Protein AF-A0A508X1E8-F1 (afdb_monomer)

Organism: NCBI:txid110321

Foldseek 3Di:
DQVVVLVVCVVVVHDQVVDATEEEQLAPVQLVCLVVSSHFKYKHDQVVVVVVLVVVCVVCVVVVHDDDPDDDDDIHIDGPVCSVVCNVRRD

Nearest PDB structures (foldseek):
  5dte-assembly3_C  TM=8.501E-01  e=1.361E-04  Actinobacillus succinogenes 130Z
  5dte-assembly4_D  TM=8.455E-01  e=1.458E-04  Actinobacillus succinogenes 130Z
  4irx-assembly2_B  TM=8.359E-01  e=1.562E-04  Caulobacter vibrioides CB15
  2vk2-assembly1_A  TM=8.322E-01  e=1.361E-04  Escherichia coli K-12
  4rxm-assembly2_B  TM=8.051E-01  e=4.372E-04  Mannheimia haemolytica PHL213

Radius of gyration: 17.27 Å; Cα contacts (8 Å, |Δi|>4): 105; chains: 1; bounding box: 39×20×46 Å

Mean predicted aligned error: 3.68 Å

Secondary structure (DSSP, 8-state):
-HHHHHHHHHHTT--GGGS--EEES--HHHHHHHHTTS--EEEEE-HHHHHHHHHHHHHHHHTT----SS--PPEEEE-TTTGGGGTTTT-

Structure (mmCIF, N/CA/C/O backbone):
data_AF-A0A508X1E8-F1
#
_entry.id   AF-A0A508X1E8-F1
#
loop_
_atom_site.group_PDB
_atom_site.id
_atom_site.type_symbol
_atom_site.label_atom_id
_atom_site.label_alt_id
_atom_site.label_comp_id
_atom_site.label_asym_id
_atom_site.label_entity_id
_atom_site.label_seq_id
_atom_site.pdbx_PDB_ins_code
_atom_site.Cartn_x
_atom_site.Cartn_y
_atom_site.Cartn_z
_atom_site.occupancy
_atom_site.B_iso_or_equiv
_atom_site.auth_seq_id
_atom_site.auth_comp_id
_atom_site.auth_asym_id
_atom_site.auth_atom_id
_atom_site.pdbx_PDB_model_num
ATOM 1 N N . ME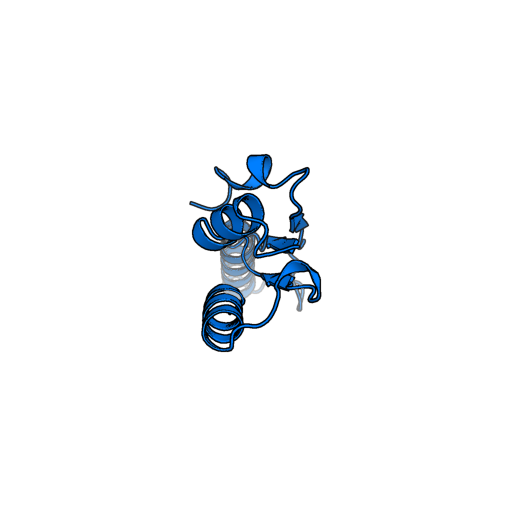T A 1 1 ? -8.472 4.644 -1.864 1.00 76.62 1 MET A N 1
ATOM 2 C CA . MET A 1 1 ? -9.944 4.691 -1.624 1.00 76.62 1 MET A CA 1
ATOM 3 C C . MET A 1 1 ? -10.380 4.385 -0.178 1.00 76.62 1 MET A C 1
ATOM 5 O O . MET A 1 1 ? -11.513 4.711 0.168 1.00 76.62 1 MET A O 1
ATOM 9 N N . ALA A 1 2 ? -9.533 3.808 0.688 1.00 93.06 2 ALA A N 1
ATOM 10 C CA . ALA A 1 2 ? -9.941 3.438 2.053 1.00 93.06 2 ALA A CA 1
ATOM 11 C C . ALA A 1 2 ? -10.344 4.633 2.938 1.00 93.06 2 ALA A C 1
ATOM 13 O O . ALA A 1 2 ? -11.376 4.583 3.596 1.00 93.06 2 ALA A O 1
ATOM 14 N N . ILE A 1 3 ? -9.600 5.741 2.880 1.00 94.81 3 ILE A N 1
ATOM 15 C CA . ILE A 1 3 ? -9.849 6.927 3.716 1.00 94.81 3 ILE A CA 1
ATOM 16 C C . ILE A 1 3 ? -11.259 7.504 3.529 1.00 94.81 3 ILE A C 1
ATOM 18 O O . ILE A 1 3 ? -11.959 7.746 4.507 1.00 94.81 3 ILE A O 1
ATOM 22 N N . GLY A 1 4 ? -11.722 7.662 2.285 1.00 95.00 4 GLY A N 1
ATOM 23 C CA . GLY A 1 4 ? -13.086 8.139 2.021 1.00 95.00 4 GLY A CA 1
ATOM 24 C C . GLY A 1 4 ? -14.162 7.179 2.543 1.00 95.00 4 GLY A C 1
ATOM 25 O O . GLY A 1 4 ? -15.194 7.616 3.046 1.00 95.00 4 GLY A O 1
ATOM 26 N N . SER A 1 5 ? -13.894 5.871 2.496 1.00 96.00 5 SER A N 1
ATOM 27 C CA . SER A 1 5 ? -14.804 4.855 3.036 1.00 96.00 5 SER A CA 1
ATOM 28 C C . SER A 1 5 ? -14.882 4.935 4.562 1.00 96.00 5 SER A C 1
ATOM 30 O O . SER A 1 5 ? -15.977 4.935 5.115 1.00 96.00 5 SER A O 1
ATOM 32 N N . ILE A 1 6 ? -13.739 5.082 5.242 1.00 96.44 6 ILE A N 1
ATOM 33 C CA . ILE A 1 6 ? -13.662 5.298 6.697 1.00 96.44 6 ILE A CA 1
ATOM 34 C C . ILE A 1 6 ? -14.461 6.538 7.099 1.00 96.44 6 ILE A C 1
ATOM 36 O O . ILE A 1 6 ? -15.275 6.480 8.019 1.00 96.44 6 ILE A O 1
ATOM 40 N N . GLN A 1 7 ? -14.279 7.652 6.385 1.00 95.56 7 GLN A N 1
ATOM 41 C CA . GLN A 1 7 ? -15.018 8.889 6.646 1.00 95.56 7 GLN A CA 1
ATOM 42 C C . GLN A 1 7 ? -16.533 8.686 6.504 1.00 95.56 7 GLN A C 1
ATOM 44 O O . GLN A 1 7 ? -17.290 9.114 7.375 1.00 95.56 7 GLN A O 1
ATOM 49 N N . ALA A 1 8 ? -16.976 7.990 5.454 1.00 97.50 8 ALA A N 1
ATOM 50 C CA . ALA A 1 8 ? -18.389 7.687 5.242 1.00 97.50 8 ALA A CA 1
ATOM 51 C C . ALA A 1 8 ? -18.963 6.764 6.332 1.00 97.50 8 ALA A C 1
ATOM 53 O O . ALA A 1 8 ? -20.057 7.020 6.834 1.00 97.50 8 ALA A O 1
ATOM 54 N N . MET A 1 9 ? -18.223 5.727 6.742 1.00 96.62 9 MET A N 1
ATOM 55 C CA . MET A 1 9 ? -18.645 4.807 7.806 1.00 96.62 9 MET A CA 1
ATOM 56 C C . MET A 1 9 ? -18.789 5.525 9.150 1.00 96.62 9 MET A C 1
ATOM 58 O O . MET A 1 9 ? -19.817 5.385 9.815 1.00 96.62 9 MET A O 1
ATOM 62 N N . LYS A 1 10 ? -17.819 6.373 9.508 1.00 95.62 10 LYS A N 1
ATOM 63 C CA . LYS A 1 10 ? -17.897 7.210 10.711 1.00 95.62 10 LYS A CA 1
ATOM 64 C C . LYS A 1 10 ? -19.074 8.178 10.670 1.00 95.62 10 LYS A C 1
ATOM 66 O O . LYS A 1 10 ? -19.796 8.296 11.655 1.00 95.62 10 LYS A O 1
ATOM 71 N N . ALA A 1 11 ? -19.303 8.836 9.533 1.00 97.75 11 ALA A N 1
ATOM 72 C CA . ALA A 1 11 ? -20.441 9.740 9.354 1.00 97.75 11 ALA A CA 1
ATOM 73 C C . ALA A 1 11 ? -21.794 9.015 9.475 1.00 97.75 11 ALA A C 1
ATOM 75 O O . ALA A 1 11 ? -22.764 9.597 9.956 1.00 97.75 11 ALA A O 1
ATOM 76 N N . ALA A 1 12 ? -21.849 7.738 9.090 1.00 97.75 12 ALA A N 1
ATOM 77 C CA . ALA A 1 12 ? -23.015 6.875 9.259 1.00 97.75 12 ALA A CA 1
ATOM 78 C C . ALA A 1 12 ? -23.161 6.290 10.681 1.00 97.75 12 ALA A C 1
ATOM 80 O O . ALA A 1 12 ? -24.104 5.541 10.931 1.00 97.75 12 ALA A O 1
ATOM 81 N N . GLY A 1 13 ? -22.252 6.606 11.612 1.00 96.88 13 GLY A N 1
ATOM 82 C CA . GLY A 1 13 ? -22.272 6.080 12.980 1.00 96.88 13 GLY A CA 1
ATOM 83 C C . GLY A 1 13 ? -21.908 4.596 13.081 1.00 96.88 13 GLY A C 1
ATOM 84 O O . GLY A 1 13 ? -22.293 3.939 14.048 1.00 96.88 13 GLY A O 1
ATOM 85 N N . ILE A 1 14 ? -21.200 4.052 12.087 1.00 97.06 14 ILE A N 1
ATOM 86 C CA . ILE A 1 14 ? -20.726 2.667 12.116 1.00 97.06 14 ILE A CA 1
ATOM 87 C C . ILE A 1 14 ? -19.591 2.551 13.134 1.00 97.06 14 ILE A C 1
ATOM 89 O O . ILE A 1 14 ? -18.644 3.335 13.143 1.00 97.06 14 ILE A O 1
ATOM 93 N N . ASP A 1 15 ? -19.703 1.542 13.990 1.00 94.75 15 ASP A N 1
ATOM 94 C CA . ASP A 1 15 ? -18.673 1.175 14.951 1.00 94.75 15 ASP A CA 1
ATOM 95 C C . ASP A 1 15 ? -17.495 0.516 14.223 1.00 94.75 15 ASP A C 1
ATOM 97 O O . ASP A 1 15 ? -17.601 -0.618 13.749 1.00 94.75 15 ASP A O 1
ATOM 101 N N . MET A 1 16 ? -16.378 1.242 14.142 1.00 93.75 16 MET A N 1
ATOM 102 C CA . MET A 1 16 ? -15.170 0.796 13.444 1.00 93.75 16 MET A CA 1
ATOM 103 C C . MET A 1 16 ? -14.576 -0.482 14.044 1.00 93.75 16 MET A C 1
ATOM 105 O O . MET A 1 16 ? -13.965 -1.251 13.320 1.00 93.75 16 MET A O 1
ATOM 109 N N . SER A 1 17 ? -14.834 -0.787 15.322 1.00 93.31 17 SER A N 1
ATOM 110 C CA . SER A 1 17 ? -14.365 -2.037 15.943 1.00 93.31 17 SER A CA 1
ATOM 111 C C . SER A 1 17 ? -15.089 -3.294 15.439 1.00 93.31 17 SER A C 1
ATOM 113 O O . SER A 1 17 ? -14.671 -4.414 15.730 1.00 93.31 17 SER A O 1
ATOM 115 N N . LYS A 1 18 ? -16.193 -3.125 14.698 1.00 95.38 18 LYS A N 1
ATOM 116 C CA . LYS A 1 18 ? -17.018 -4.220 14.161 1.00 95.38 18 LYS A CA 1
ATOM 117 C C . LYS A 1 18 ? -16.811 -4.466 12.672 1.00 95.38 18 LYS A C 1
ATOM 119 O O . LYS A 1 18 ? -17.457 -5.355 12.117 1.00 95.38 18 LYS A O 1
ATOM 124 N N . VAL A 1 19 ? -15.963 -3.681 12.016 1.00 95.19 19 VAL A N 1
ATOM 125 C CA . VAL A 1 19 ? -15.701 -3.774 10.580 1.00 95.19 19 VAL A CA 1
ATOM 126 C C . VAL A 1 19 ? -14.204 -3.855 10.344 1.00 95.19 19 VAL A C 1
ATOM 128 O O . VAL A 1 19 ? -13.435 -3.252 11.074 1.00 95.19 19 VAL A O 1
ATOM 131 N N . VAL A 1 20 ? -13.807 -4.602 9.315 1.00 96.19 20 VAL A N 1
ATOM 132 C CA . VAL A 1 20 ? -12.413 -4.651 8.871 1.00 96.19 20 VAL A CA 1
ATOM 133 C C . VAL A 1 20 ? -12.286 -3.810 7.611 1.00 96.19 20 VAL A C 1
ATOM 135 O O . VAL A 1 20 ? -13.017 -4.023 6.638 1.00 96.19 20 VAL A O 1
ATOM 138 N N . VAL A 1 21 ? -11.352 -2.86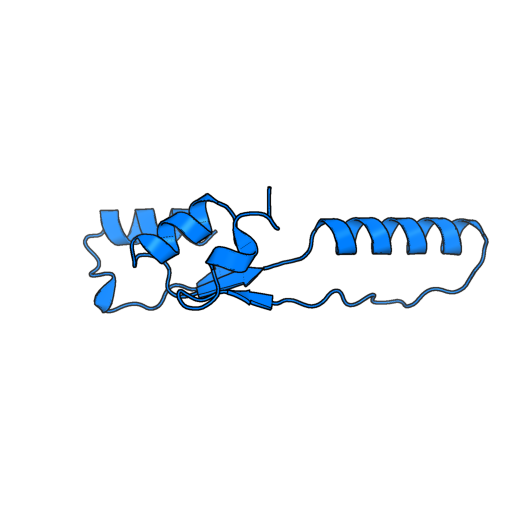8 7.614 1.00 96.62 21 VAL A N 1
ATOM 139 C CA . VAL A 1 21 ? -11.061 -1.967 6.506 1.00 96.62 21 VAL A CA 1
ATOM 140 C C . VAL A 1 21 ? -9.669 -2.260 5.966 1.00 96.62 21 VAL A C 1
ATOM 142 O O . VAL A 1 21 ? -8.663 -2.134 6.660 1.00 96.62 21 VAL A O 1
ATOM 145 N N . GLY A 1 22 ? -9.620 -2.620 4.685 1.00 96.44 22 GLY A N 1
ATOM 146 C CA . GLY A 1 22 ? -8.384 -2.771 3.927 1.00 96.44 22 GLY A CA 1
ATOM 147 C C . GLY A 1 22 ? -8.163 -1.602 2.972 1.00 96.44 22 GLY A C 1
ATOM 148 O O . GLY A 1 22 ? -9.092 -1.125 2.314 1.00 96.44 22 GLY A O 1
ATOM 149 N N . GLY A 1 23 ? -6.918 -1.149 2.886 1.00 94.88 23 GLY A N 1
ATOM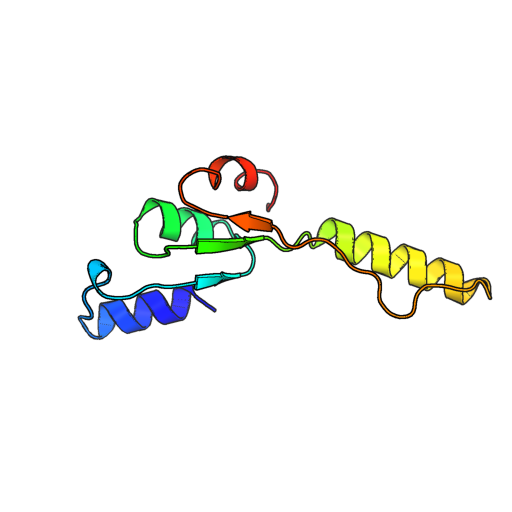 150 C CA . GLY A 1 23 ? -6.464 -0.114 1.972 1.00 94.88 23 GLY A CA 1
ATOM 151 C C . GLY A 1 23 ? -5.386 -0.592 1.011 1.00 94.88 23 GLY A C 1
ATOM 152 O O . GLY A 1 23 ? -4.900 -1.718 1.063 1.00 94.88 23 GLY A O 1
ATOM 153 N N . ILE A 1 24 ? -5.013 0.315 0.124 1.00 94.06 24 ILE A N 1
ATOM 154 C CA . ILE A 1 24 ? -3.869 0.178 -0.766 1.00 94.06 24 ILE A CA 1
ATOM 155 C C . ILE A 1 24 ? -3.073 1.479 -0.691 1.00 94.06 24 ILE A C 1
ATOM 157 O O . ILE A 1 24 ? -3.577 2.476 -0.166 1.00 94.06 24 ILE A O 1
ATOM 161 N N . ASP A 1 25 ? -1.850 1.438 -1.200 1.00 92.62 25 ASP A N 1
ATOM 162 C CA . ASP A 1 25 ? -0.873 2.516 -1.332 1.00 92.62 25 ASP A CA 1
ATOM 163 C C . ASP A 1 25 ? 0.026 2.712 -0.121 1.00 92.62 25 ASP A C 1
ATOM 165 O O . ASP A 1 25 ? 1.167 3.088 -0.322 1.00 92.62 25 ASP A O 1
ATOM 169 N N . ALA A 1 26 ? -0.427 2.442 1.106 1.00 93.94 26 ALA A N 1
ATOM 170 C CA . ALA A 1 26 ? 0.299 2.802 2.334 1.00 93.94 26 ALA A CA 1
ATOM 171 C C . ALA A 1 26 ? 0.664 4.300 2.435 1.00 93.94 26 ALA A C 1
ATOM 173 O O . ALA A 1 26 ? 1.726 4.652 2.947 1.00 93.94 26 ALA A O 1
ATOM 174 N N . THR A 1 27 ? -0.191 5.193 1.917 1.00 93.25 27 THR A N 1
ATOM 175 C CA . THR A 1 27 ? 0.036 6.651 1.959 1.00 93.25 27 THR A CA 1
ATOM 176 C C . THR A 1 27 ? 0.192 7.171 3.392 1.00 93.25 27 THR A C 1
ATOM 178 O O . THR A 1 27 ? -0.305 6.526 4.318 1.00 93.25 27 THR A O 1
ATOM 181 N N . PRO A 1 28 ? 0.773 8.369 3.604 1.00 92.56 28 PRO A N 1
ATOM 182 C CA . PRO A 1 28 ? 0.833 8.990 4.929 1.00 92.56 28 PRO A CA 1
ATOM 183 C C . PRO A 1 28 ? -0.522 9.029 5.653 1.00 92.56 28 PRO A C 1
ATOM 185 O O . PRO A 1 28 ? -0.598 8.681 6.829 1.00 92.56 28 PRO A O 1
ATOM 188 N N . ASP A 1 29 ? -1.605 9.347 4.937 1.00 93.56 29 ASP A N 1
ATOM 189 C CA . ASP A 1 29 ? -2.967 9.323 5.486 1.00 93.56 29 ASP A CA 1
ATOM 190 C C . ASP A 1 29 ? -3.428 7.903 5.847 1.00 93.56 29 ASP A C 1
ATOM 192 O O . ASP A 1 29 ? -4.087 7.700 6.865 1.00 93.56 29 ASP A O 1
ATOM 196 N N . GLY A 1 30 ? -3.072 6.905 5.031 1.00 94.69 30 GLY A N 1
ATOM 197 C CA . GLY A 1 30 ? -3.313 5.493 5.323 1.00 94.69 30 GLY A CA 1
ATOM 198 C C . GLY A 1 30 ? -2.590 5.037 6.588 1.00 94.69 30 GLY A C 1
ATOM 199 O O . GLY A 1 30 ? -3.204 4.428 7.457 1.00 94.69 30 GLY A O 1
ATOM 200 N N . LEU A 1 31 ? -1.310 5.385 6.731 1.00 95.19 31 LEU A N 1
ATOM 201 C CA . LEU A 1 31 ? -0.522 5.077 7.925 1.00 95.19 31 LEU A CA 1
ATOM 202 C C . LEU A 1 31 ? -1.085 5.789 9.165 1.00 95.19 31 LEU A C 1
ATOM 204 O O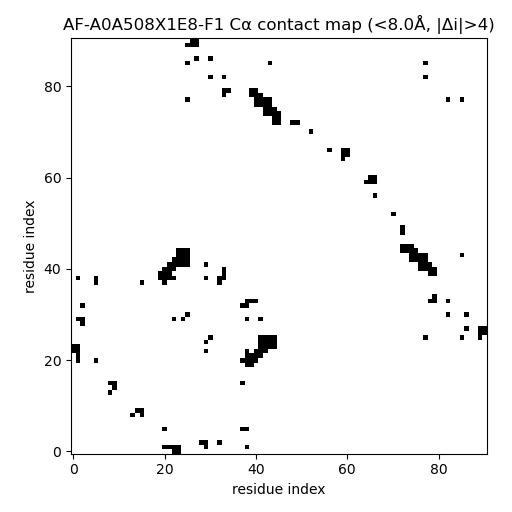 . LEU A 1 31 ? -1.197 5.177 10.225 1.00 95.19 31 LEU A O 1
ATOM 208 N N . ALA A 1 32 ? -1.504 7.050 9.036 1.00 94.69 32 ALA A N 1
ATOM 209 C CA . ALA A 1 32 ? -2.165 7.775 10.118 1.00 94.69 32 ALA A CA 1
ATOM 210 C C . ALA A 1 32 ? -3.499 7.120 10.522 1.00 94.69 32 ALA A C 1
ATOM 212 O O . ALA A 1 32 ? -3.790 7.015 11.712 1.00 94.69 32 ALA A O 1
ATOM 213 N N . ALA A 1 33 ? -4.283 6.628 9.558 1.00 95.88 33 ALA A N 1
ATOM 214 C CA . ALA A 1 33 ? -5.522 5.900 9.829 1.00 95.88 33 ALA A CA 1
ATOM 215 C C . ALA A 1 33 ? -5.276 4.544 10.517 1.00 95.88 33 ALA A C 1
ATOM 217 O O . ALA A 1 33 ? -6.060 4.169 11.388 1.00 95.88 33 ALA A O 1
ATOM 218 N N . ILE A 1 34 ? -4.178 3.845 10.194 1.00 96.00 34 ILE A N 1
ATOM 219 C CA . ILE A 1 34 ? -3.755 2.635 10.926 1.00 96.00 34 ILE A CA 1
ATOM 220 C C . ILE A 1 34 ? -3.405 2.988 12.370 1.00 96.00 34 ILE A C 1
ATOM 222 O O . ILE A 1 34 ? -3.900 2.354 13.299 1.00 96.00 34 ILE A O 1
ATOM 226 N N . ALA A 1 35 ? -2.618 4.047 12.583 1.00 94.88 35 ALA A N 1
ATOM 227 C CA . ALA A 1 35 ? -2.267 4.503 13.928 1.00 94.88 35 ALA A CA 1
ATOM 228 C C . ALA A 1 35 ? -3.493 4.929 14.758 1.00 94.88 35 ALA A C 1
ATOM 230 O O . ALA A 1 35 ? -3.488 4.781 15.979 1.00 94.88 35 ALA A O 1
ATOM 231 N N . ALA A 1 36 ? -4.537 5.446 14.106 1.00 94.38 36 ALA A N 1
ATOM 232 C CA . ALA A 1 36 ? -5.802 5.809 14.740 1.00 94.38 36 ALA A CA 1
ATOM 233 C C . ALA A 1 36 ? -6.723 4.605 15.025 1.00 94.38 36 ALA A C 1
ATOM 235 O O . ALA A 1 36 ? -7.724 4.774 15.721 1.00 94.38 36 ALA A O 1
ATOM 236 N N . GLY A 1 37 ? -6.405 3.412 14.508 1.00 94.25 37 GLY A N 1
ATOM 237 C CA . GLY A 1 37 ? -7.255 2.220 14.605 1.00 94.25 37 GLY A CA 1
ATOM 238 C C . GLY A 1 37 ? -8.471 2.241 13.672 1.00 94.25 37 GLY A C 1
ATOM 239 O O . GLY A 1 37 ? -9.420 1.496 13.887 1.00 94.25 37 GLY A O 1
ATOM 240 N N . ASP A 1 38 ? -8.463 3.109 12.659 1.00 95.44 38 ASP A N 1
ATOM 241 C CA . ASP A 1 38 ? -9.557 3.249 11.693 1.00 95.44 38 ASP A CA 1
ATOM 242 C C . ASP A 1 38 ? -9.349 2.423 10.418 1.00 95.44 38 ASP A C 1
ATOM 244 O O . ASP A 1 38 ? -10.300 2.172 9.673 1.00 95.44 38 ASP A O 1
ATOM 248 N N . LEU A 1 39 ? -8.093 2.071 10.136 1.00 97.38 39 LEU A N 1
ATOM 249 C CA . LEU A 1 39 ? -7.675 1.230 9.024 1.00 97.38 39 LEU A CA 1
ATOM 250 C C . LEU A 1 39 ? -6.918 0.027 9.587 1.00 97.38 39 LEU A C 1
ATOM 252 O O . LEU A 1 39 ? -5.943 0.209 10.307 1.00 97.38 39 LEU A O 1
ATOM 256 N N . ASP A 1 40 ? -7.329 -1.190 9.245 1.00 97.19 40 ASP A N 1
ATOM 257 C CA . ASP A 1 40 ? -6.705 -2.393 9.810 1.00 97.19 40 ASP A CA 1
ATOM 258 C C . ASP A 1 40 ? -5.438 -2.785 9.056 1.00 97.19 40 ASP A C 1
ATOM 260 O O . ASP A 1 40 ? -4.440 -3.187 9.652 1.00 97.19 40 ASP A O 1
ATOM 264 N N . VAL A 1 41 ? -5.474 -2.664 7.728 1.00 96.81 41 VAL A N 1
ATOM 265 C CA . VAL A 1 41 ? -4.354 -3.016 6.854 1.00 96.81 41 VAL A CA 1
ATOM 266 C C . VAL A 1 41 ? -4.306 -2.116 5.631 1.00 96.81 41 VAL A C 1
ATOM 268 O O . VAL A 1 41 ? -5.322 -1.610 5.151 1.00 96.81 41 VAL A O 1
ATOM 271 N N . THR A 1 42 ? -3.119 -1.972 5.059 1.00 96.62 42 THR A N 1
ATOM 272 C CA . THR A 1 42 ? -2.941 -1.401 3.724 1.00 96.62 42 THR A CA 1
ATOM 273 C C . THR A 1 42 ? -1.886 -2.186 2.962 1.00 96.62 42 THR A C 1
ATOM 275 O O . THR A 1 42 ? -1.049 -2.852 3.559 1.00 96.62 42 THR A O 1
ATOM 278 N N . VAL A 1 43 ? -1.938 -2.162 1.639 1.00 95.88 43 VAL A N 1
ATOM 279 C CA . VAL A 1 43 ? -0.943 -2.833 0.798 1.00 95.88 43 VAL A CA 1
ATOM 280 C C . VAL A 1 43 ? -0.057 -1.779 0.153 1.00 95.88 43 VAL A C 1
ATOM 282 O O . VAL A 1 43 ? -0.536 -0.971 -0.644 1.00 95.88 43 VAL A O 1
ATOM 285 N N . PHE A 1 44 ? 1.229 -1.784 0.495 1.00 94.81 44 PHE A N 1
ATOM 286 C CA . PHE A 1 44 ? 2.224 -0.932 -0.139 1.00 94.81 44 PHE A CA 1
ATOM 287 C C . PHE A 1 44 ? 2.488 -1.406 -1.568 1.00 94.81 44 PHE A C 1
ATOM 289 O O . PHE A 1 44 ? 2.648 -2.600 -1.843 1.00 94.81 44 PHE A O 1
ATOM 296 N N . GLN A 1 45 ? 2.529 -0.435 -2.474 1.00 92.12 45 GLN A N 1
ATOM 297 C CA . GLN A 1 45 ? 2.851 -0.625 -3.879 1.00 92.12 45 GLN A CA 1
ATOM 298 C C . GLN A 1 45 ? 4.087 0.224 -4.173 1.00 92.12 45 GLN A C 1
ATOM 300 O O . GLN A 1 45 ? 4.020 1.449 -4.086 1.00 92.12 45 GLN A O 1
ATOM 305 N N . ASN A 1 46 ? 5.213 -0.396 -4.529 1.00 92.19 46 ASN A N 1
ATOM 306 C CA . ASN A 1 46 ? 6.442 0.354 -4.787 1.00 92.19 46 ASN A CA 1
ATOM 307 C C . ASN A 1 46 ? 6.369 1.096 -6.136 1.00 92.19 46 ASN A C 1
ATOM 309 O O . ASN A 1 46 ? 6.787 0.578 -7.174 1.00 92.19 46 ASN A O 1
ATOM 313 N N . ALA A 1 47 ? 5.826 2.315 -6.119 1.00 90.69 47 ALA A N 1
ATOM 314 C CA . ALA A 1 47 ? 5.634 3.140 -7.310 1.00 90.69 47 ALA A CA 1
ATOM 315 C C . ALA A 1 47 ? 6.962 3.502 -8.000 1.00 90.69 47 ALA A C 1
ATOM 317 O O . ALA A 1 47 ? 7.025 3.534 -9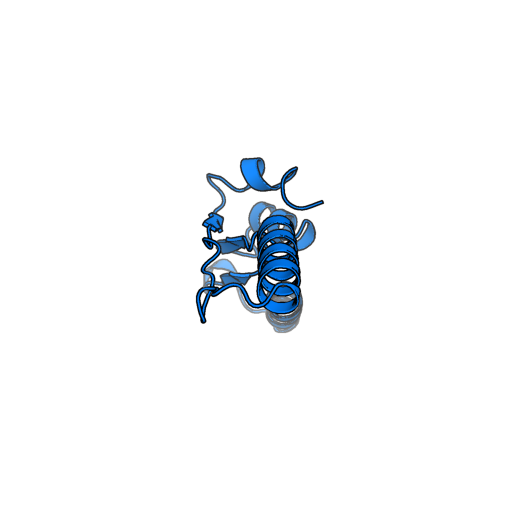.229 1.00 90.69 47 ALA A O 1
ATOM 318 N N . ILE A 1 48 ? 8.035 3.710 -7.227 1.00 91.81 48 ILE A N 1
ATOM 319 C CA . ILE A 1 48 ? 9.373 4.003 -7.764 1.00 91.81 48 ILE A CA 1
ATOM 320 C C . ILE A 1 48 ? 9.892 2.806 -8.566 1.00 91.81 48 ILE A C 1
ATOM 322 O O . ILE A 1 48 ? 10.307 2.968 -9.713 1.00 91.81 48 ILE A O 1
ATOM 326 N N . ALA A 1 49 ? 9.826 1.599 -8.000 1.00 93.56 49 ALA A N 1
ATOM 327 C CA . ALA A 1 49 ? 10.256 0.382 -8.680 1.00 93.56 49 ALA A CA 1
ATOM 328 C C . ALA A 1 49 ? 9.388 0.073 -9.908 1.00 93.56 49 ALA A C 1
ATOM 330 O O . ALA A 1 49 ? 9.918 -0.338 -10.938 1.00 93.56 49 ALA A O 1
ATOM 331 N N . GLN A 1 50 ? 8.075 0.322 -9.838 1.00 95.25 50 GLN A N 1
ATOM 332 C CA . GLN A 1 50 ? 7.182 0.189 -10.995 1.00 95.25 50 GLN A CA 1
ATOM 333 C C . GLN A 1 50 ? 7.546 1.172 -12.114 1.00 95.25 50 GLN A C 1
ATOM 335 O O . GLN A 1 50 ? 7.621 0.774 -13.276 1.00 95.25 50 GLN A O 1
ATOM 340 N N . GLY A 1 51 ? 7.823 2.433 -11.775 1.00 95.44 51 GLY A N 1
ATOM 341 C CA . GLY A 1 51 ? 8.260 3.444 -12.738 1.00 95.44 51 GLY A CA 1
ATOM 342 C C . GLY A 1 51 ? 9.610 3.107 -13.375 1.00 95.44 51 GLY A C 1
ATOM 343 O O . GLY A 1 51 ? 9.752 3.198 -14.594 1.00 95.44 51 GLY A O 1
ATOM 344 N N . ALA A 1 52 ? 10.578 2.660 -12.572 1.00 96.12 52 ALA A N 1
ATOM 345 C CA . ALA A 1 52 ? 11.884 2.220 -13.060 1.00 96.12 52 ALA A CA 1
ATOM 346 C C . ALA A 1 52 ? 11.753 1.024 -14.016 1.00 96.12 52 ALA A C 1
ATOM 348 O O . ALA A 1 52 ? 12.224 1.093 -15.149 1.00 96.12 52 ALA A O 1
ATOM 349 N N . ALA A 1 53 ? 11.019 -0.017 -13.613 1.00 96.25 53 ALA A N 1
ATOM 350 C CA . ALA A 1 53 ? 10.765 -1.191 -14.444 1.00 96.25 53 ALA A CA 1
ATOM 351 C C . ALA A 1 53 ? 10.064 -0.837 -15.768 1.00 96.25 53 ALA A C 1
ATOM 353 O O . ALA A 1 53 ? 10.397 -1.389 -16.818 1.00 96.25 53 ALA A O 1
ATOM 354 N N . ALA A 1 54 ? 9.114 0.104 -15.737 1.00 97.12 54 ALA A N 1
ATOM 355 C CA . ALA A 1 54 ? 8.438 0.583 -16.9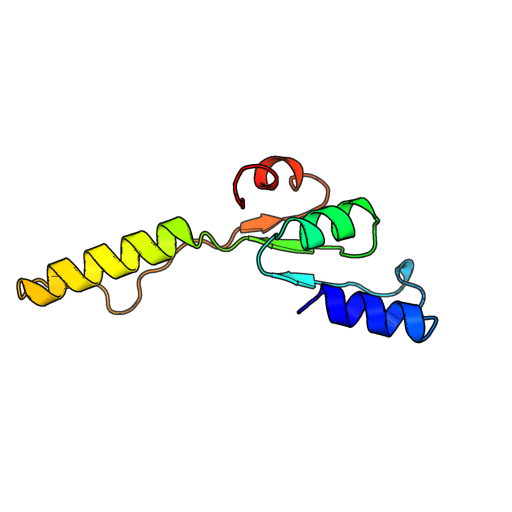38 1.00 97.12 54 ALA A CA 1
ATOM 356 C C . ALA A 1 54 ? 9.400 1.311 -17.892 1.00 97.12 54 ALA A C 1
ATOM 358 O O . ALA A 1 54 ? 9.361 1.077 -19.102 1.00 97.12 54 ALA A O 1
ATOM 359 N N . MET A 1 55 ? 10.285 2.160 -17.359 1.00 97.69 55 MET A N 1
ATOM 360 C CA . MET A 1 55 ? 11.294 2.861 -18.155 1.00 97.69 55 MET A CA 1
ATOM 361 C C . MET A 1 55 ? 12.326 1.905 -18.752 1.00 97.69 55 MET A C 1
ATOM 363 O O . MET A 1 55 ? 12.627 2.008 -19.942 1.00 97.69 55 MET A O 1
ATOM 367 N N . ASP A 1 56 ? 12.815 0.944 -17.969 1.00 96.81 56 ASP A N 1
ATOM 368 C CA . ASP A 1 56 ? 13.750 -0.077 -18.442 1.00 96.81 56 ASP A CA 1
ATOM 369 C C . ASP A 1 56 ? 13.137 -0.902 -19.580 1.00 96.81 56 ASP A C 1
ATOM 371 O O . ASP A 1 56 ? 13.769 -1.106 -20.621 1.00 96.81 56 ASP A O 1
ATOM 375 N N . ALA A 1 57 ? 11.870 -1.305 -19.433 1.00 97.62 57 ALA A N 1
ATOM 376 C CA . ALA A 1 57 ? 11.142 -2.011 -20.478 1.00 97.62 57 ALA A CA 1
ATOM 377 C C . ALA A 1 57 ? 10.975 -1.160 -21.746 1.00 97.62 57 ALA A C 1
ATOM 379 O O . ALA A 1 57 ? 11.196 -1.656 -22.852 1.00 97.62 57 ALA A O 1
ATOM 380 N N . ALA A 1 58 ? 10.626 0.122 -21.606 1.00 97.56 58 ALA A N 1
ATOM 381 C CA . ALA A 1 58 ? 10.475 1.032 -22.739 1.00 97.56 58 ALA A CA 1
ATOM 382 C C . ALA A 1 58 ? 11.796 1.222 -23.505 1.00 97.56 58 ALA A C 1
ATOM 384 O O . ALA A 1 58 ? 11.810 1.174 -24.736 1.00 97.56 58 ALA A O 1
ATOM 385 N N . VAL A 1 59 ? 12.914 1.383 -22.790 1.00 98.25 59 VAL A N 1
ATOM 386 C CA . VAL A 1 59 ? 14.252 1.522 -23.387 1.00 98.25 59 VAL A CA 1
ATOM 387 C C . VAL A 1 59 ? 14.684 0.238 -24.097 1.00 98.25 59 VAL A C 1
ATOM 389 O O . VAL A 1 59 ? 15.238 0.312 -25.194 1.00 98.25 59 VAL A O 1
ATOM 392 N N . ALA A 1 60 ? 14.428 -0.928 -23.503 1.00 97.69 60 ALA A N 1
ATOM 393 C CA . ALA A 1 60 ? 14.731 -2.217 -24.118 1.00 97.69 60 ALA A CA 1
ATOM 394 C C . ALA A 1 60 ? 13.928 -2.426 -25.413 1.00 97.69 60 ALA A C 1
ATOM 396 O O . ALA A 1 60 ? 14.507 -2.738 -26.455 1.00 97.69 60 ALA A O 1
ATOM 397 N N . LEU A 1 61 ? 12.618 -2.161 -25.385 1.00 97.62 61 LEU A N 1
ATOM 398 C CA . LEU A 1 61 ? 11.758 -2.250 -26.569 1.00 97.62 61 LEU A CA 1
ATOM 399 C C . LEU A 1 61 ? 12.184 -1.271 -27.671 1.00 97.62 61 LEU A C 1
ATOM 401 O O . LEU A 1 61 ? 12.223 -1.651 -28.837 1.00 97.62 61 LEU A O 1
ATOM 405 N N . ALA A 1 62 ? 12.573 -0.041 -27.318 1.00 98.25 62 ALA A N 1
ATOM 406 C CA . ALA A 1 62 ? 13.087 0.945 -28.274 1.00 98.25 62 ALA A CA 1
ATOM 407 C C . ALA A 1 62 ? 14.418 0.529 -28.936 1.00 98.25 62 ALA A C 1
ATOM 409 O O . ALA A 1 62 ? 14.823 1.125 -29.932 1.00 98.25 62 ALA A O 1
ATOM 410 N N . ARG A 1 63 ? 15.105 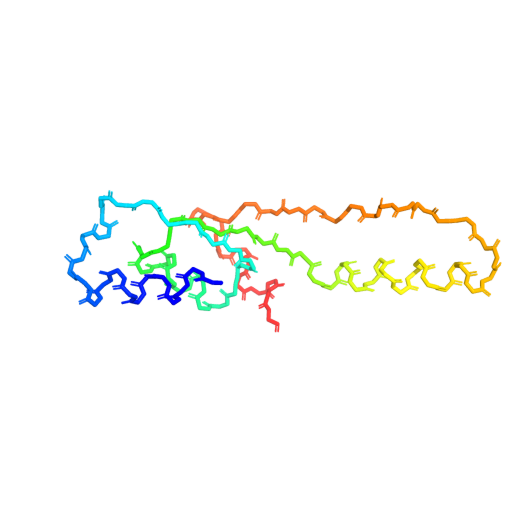-0.474 -28.378 1.00 98.00 63 ARG A N 1
ATOM 411 C CA . ARG A 1 63 ? 16.342 -1.074 -28.902 1.00 98.00 63 ARG A CA 1
ATOM 412 C C . ARG A 1 63 ? 16.107 -2.447 -29.544 1.00 98.00 63 ARG A C 1
ATOM 414 O O . ARG A 1 63 ? 17.061 -3.211 -29.679 1.00 98.00 63 ARG A O 1
ATOM 421 N N . ASP A 1 64 ? 14.858 -2.782 -29.873 1.00 97.56 64 ASP A N 1
ATOM 422 C CA . ASP A 1 64 ? 14.444 -4.087 -30.409 1.00 97.56 64 ASP A CA 1
ATOM 423 C C . ASP A 1 64 ? 14.816 -5.282 -29.503 1.00 97.56 64 ASP A C 1
ATOM 425 O O . ASP A 1 64 ? 14.931 -6.428 -29.950 1.00 97.56 64 ASP A O 1
ATOM 429 N N . GLN A 1 65 ? 15.005 -5.040 -28.200 1.00 97.94 65 GLN A N 1
ATOM 430 C CA . GLN A 1 65 ? 15.274 -6.087 -27.218 1.00 97.94 65 GLN A CA 1
ATOM 431 C C . GLN A 1 65 ? 13.963 -6.692 -26.711 1.00 97.94 65 GLN A C 1
ATOM 433 O O . GLN A 1 65 ? 12.929 -6.030 -26.616 1.00 97.94 65 GLN A O 1
ATOM 438 N N . LYS A 1 66 ? 14.008 -7.977 -26.348 1.00 94.94 66 LYS A N 1
ATOM 439 C CA . LYS A 1 66 ? 12.863 -8.653 -25.731 1.00 94.94 66 LYS A CA 1
ATOM 440 C C . LYS A 1 66 ? 12.715 -8.218 -24.277 1.00 94.94 66 LYS A C 1
ATOM 442 O O . LYS A 1 66 ? 13.702 -8.150 -23.551 1.00 94.94 66 LYS A O 1
ATOM 447 N N . THR A 1 67 ? 11.476 -8.027 -23.851 1.00 95.06 67 THR A N 1
ATOM 448 C CA . THR A 1 67 ? 11.101 -7.788 -22.457 1.00 95.06 67 THR A CA 1
ATOM 449 C C . THR A 1 67 ? 10.036 -8.788 -22.026 1.00 95.06 67 THR A C 1
ATOM 451 O O . THR A 1 67 ? 9.377 -9.423 -22.858 1.00 95.06 67 THR A O 1
ATOM 454 N N . GLU A 1 68 ? 9.865 -8.952 -20.716 1.00 94.56 68 GLU A N 1
ATOM 455 C CA . GLU A 1 68 ? 8.724 -9.694 -20.193 1.00 94.56 68 GLU A CA 1
ATOM 456 C C . GLU A 1 68 ? 7.425 -8.945 -20.493 1.00 94.56 68 GLU A C 1
ATOM 458 O O . GLU A 1 68 ? 7.348 -7.719 -20.406 1.00 94.56 68 GLU A O 1
ATOM 463 N N . ARG A 1 69 ? 6.372 -9.695 -20.826 1.00 93.00 69 ARG A N 1
ATOM 464 C CA . ARG A 1 69 ? 5.049 -9.113 -21.084 1.00 93.00 69 ARG A CA 1
ATOM 465 C C . ARG A 1 69 ? 4.416 -8.530 -19.817 1.00 93.00 69 ARG A C 1
ATOM 467 O O . ARG A 1 69 ? 3.599 -7.621 -19.910 1.00 93.00 69 ARG A O 1
ATOM 474 N N . GLN A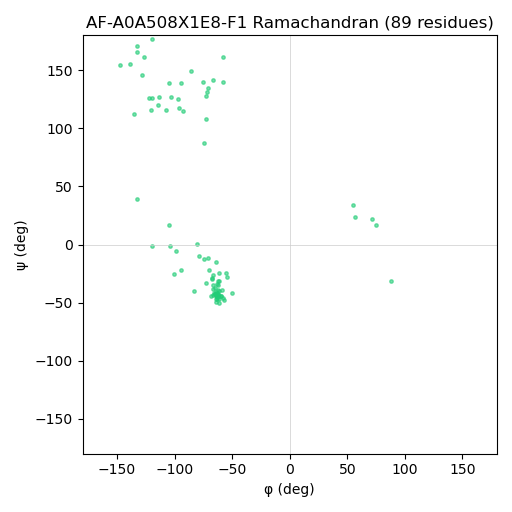 1 70 ? 4.750 -9.087 -18.657 1.00 95.31 70 GLN A N 1
ATOM 475 C CA . GLN A 1 70 ? 4.264 -8.653 -17.354 1.00 95.31 70 GLN A CA 1
ATOM 476 C C . GLN A 1 70 ? 5.451 -8.605 -16.404 1.00 95.31 70 GLN A C 1
ATOM 478 O O . GLN A 1 70 ? 6.000 -9.649 -16.079 1.00 95.31 70 GLN A O 1
ATOM 483 N N . ILE A 1 71 ? 5.826 -7.404 -15.971 1.00 94.56 71 ILE A N 1
ATOM 484 C CA . ILE A 1 71 ? 6.884 -7.216 -14.980 1.00 94.56 71 ILE A CA 1
ATOM 485 C C . ILE A 1 71 ? 6.211 -7.081 -13.619 1.00 94.56 71 ILE A C 1
ATOM 487 O O . ILE A 1 71 ? 5.406 -6.172 -13.407 1.00 94.56 71 ILE A O 1
ATOM 491 N N . TRP A 1 72 ? 6.498 -8.016 -12.718 1.00 94.75 72 TRP A N 1
ATOM 492 C CA . TRP A 1 72 ? 5.875 -8.062 -11.400 1.00 94.75 72 TRP A CA 1
ATOM 493 C C . TRP A 1 72 ? 6.723 -7.318 -10.367 1.00 94.75 72 TRP A C 1
ATOM 495 O O . TRP A 1 72 ? 7.827 -7.749 -10.038 1.00 94.75 72 TRP A O 1
ATOM 505 N N . VAL A 1 73 ? 6.187 -6.225 -9.824 1.00 94.12 73 VAL A N 1
ATOM 506 C CA . VAL A 1 73 ? 6.763 -5.543 -8.658 1.00 94.12 73 VAL A CA 1
ATOM 507 C C . VAL A 1 73 ? 6.020 -6.020 -7.407 1.00 94.12 73 VAL A C 1
ATOM 509 O O . VAL A 1 73 ? 4.790 -5.944 -7.393 1.00 94.12 73 VAL A O 1
ATOM 512 N N . PRO A 1 74 ? 6.718 -6.535 -6.375 1.00 92.38 74 PRO A N 1
ATOM 513 C CA . PRO A 1 74 ? 6.072 -7.072 -5.183 1.00 92.38 74 PRO A CA 1
ATOM 514 C C . PRO A 1 74 ? 5.172 -6.060 -4.469 1.00 92.38 74 PRO A C 1
ATOM 516 O O . PRO A 1 74 ? 5.520 -4.890 -4.316 1.00 92.38 74 PRO A O 1
ATOM 519 N N . PHE A 1 75 ? 4.029 -6.559 -4.005 1.00 93.62 75 PHE A N 1
ATOM 520 C CA . PHE A 1 75 ? 3.148 -5.870 -3.073 1.00 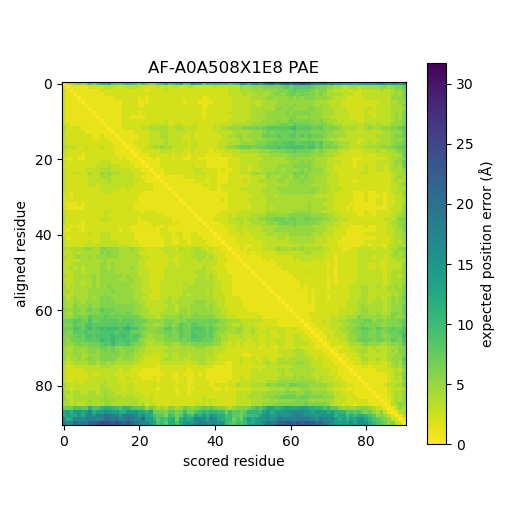93.62 75 PHE A CA 1
ATOM 521 C C . PHE A 1 75 ? 3.481 -6.305 -1.655 1.00 93.62 75 PHE A C 1
ATOM 523 O O . PHE A 1 75 ? 3.694 -7.494 -1.405 1.00 93.62 75 PHE A O 1
ATOM 530 N N . GLU A 1 76 ? 3.487 -5.356 -0.728 1.00 94.50 76 GLU A N 1
ATOM 531 C CA . GLU A 1 76 ? 3.881 -5.611 0.653 1.00 94.50 76 GLU A CA 1
ATOM 532 C C . GLU A 1 76 ? 2.715 -5.298 1.587 1.00 94.50 76 GLU A C 1
ATOM 534 O O . GLU A 1 76 ? 2.118 -4.223 1.527 1.00 94.50 76 GLU A O 1
ATOM 539 N N . LEU A 1 77 ? 2.349 -6.264 2.429 1.00 96.38 77 LEU A N 1
ATOM 540 C CA . LEU A 1 77 ? 1.297 -6.069 3.416 1.00 96.38 77 LEU A CA 1
ATOM 541 C C . LEU A 1 77 ? 1.813 -5.169 4.538 1.00 96.38 77 LEU A C 1
ATOM 543 O O . LEU A 1 77 ? 2.832 -5.465 5.162 1.00 96.38 77 LEU A O 1
ATOM 547 N N . VAL A 1 78 ? 1.059 -4.118 4.828 1.00 96.25 78 VAL A N 1
ATOM 548 C CA . VAL A 1 78 ? 1.334 -3.171 5.901 1.00 96.25 78 VAL A CA 1
ATOM 549 C C . VAL A 1 78 ? 0.247 -3.281 6.965 1.00 96.25 78 VAL A C 1
ATOM 551 O O . VAL A 1 78 ? -0.950 -3.190 6.677 1.00 96.25 78 VAL A O 1
ATOM 554 N N . THR A 1 79 ? 0.684 -3.474 8.201 1.00 96.69 79 THR A N 1
ATOM 555 C CA . THR A 1 79 ? -0.119 -3.694 9.404 1.00 96.69 79 THR A CA 1
ATOM 556 C C . THR A 1 79 ? 0.386 -2.780 10.532 1.00 96.69 79 THR A C 1
ATOM 558 O O . THR A 1 79 ? 1.446 -2.156 10.388 1.00 96.69 79 THR A O 1
ATOM 561 N N . PRO A 1 80 ? -0.312 -2.678 11.680 1.00 96.19 80 PRO A N 1
ATOM 562 C CA . PRO A 1 80 ? 0.179 -1.905 12.823 1.00 96.19 80 PRO A CA 1
ATOM 563 C C . PRO A 1 80 ? 1.591 -2.304 13.286 1.00 96.19 80 PRO A C 1
ATOM 565 O O . PRO A 1 80 ? 2.333 -1.472 13.811 1.00 96.19 80 PRO A O 1
ATOM 568 N N . GLU A 1 81 ? 1.986 -3.562 13.073 1.00 96.69 81 GLU A N 1
ATOM 569 C CA . GLU A 1 81 ? 3.279 -4.097 13.502 1.00 96.69 81 GLU A CA 1
ATOM 570 C C . GLU A 1 81 ? 4.456 -3.580 12.663 1.00 96.69 81 GLU A C 1
ATOM 572 O O . GLU A 1 81 ? 5.541 -3.393 13.215 1.00 96.69 81 GLU A O 1
ATOM 577 N N . ASN A 1 82 ? 4.260 -3.328 11.362 1.00 95.25 82 ASN A N 1
ATOM 578 C CA . ASN A 1 82 ? 5.332 -2.941 10.432 1.00 95.25 82 ASN A CA 1
ATOM 579 C C . ASN A 1 82 ? 5.134 -1.560 9.778 1.00 95.25 82 ASN A C 1
ATOM 581 O O . ASN A 1 82 ? 6.004 -1.095 9.046 1.00 95.25 82 ASN A O 1
ATOM 585 N N . MET A 1 83 ? 4.035 -0.849 10.061 1.00 93.56 83 MET A N 1
ATOM 586 C CA . MET A 1 83 ? 3.711 0.438 9.422 1.00 93.56 83 MET A CA 1
ATOM 587 C C . MET A 1 83 ? 4.805 1.511 9.538 1.00 93.56 83 MET A C 1
ATOM 589 O O . MET A 1 83 ? 4.876 2.420 8.711 1.00 93.56 83 MET A O 1
ATOM 593 N N . LYS A 1 84 ? 5.670 1.419 10.554 1.00 92.19 84 LYS A N 1
ATOM 594 C CA . LYS A 1 84 ? 6.780 2.358 10.764 1.00 92.19 84 LYS A CA 1
ATOM 595 C C . LYS A 1 84 ? 7.845 2.253 9.675 1.00 92.19 84 LYS A C 1
ATOM 597 O O . LYS A 1 84 ? 8.453 3.268 9.345 1.00 92.19 84 LYS A O 1
ATOM 602 N N . ASP A 1 85 ? 8.011 1.073 9.088 1.00 92.31 85 ASP A N 1
ATOM 603 C CA . ASP A 1 85 ? 8.997 0.826 8.035 1.00 92.31 85 ASP A CA 1
ATOM 604 C C . ASP A 1 85 ? 8.600 1.533 6.726 1.00 92.31 85 ASP A C 1
ATOM 606 O O . ASP A 1 85 ? 9.451 1.889 5.913 1.00 92.31 85 ASP A O 1
ATOM 610 N N . TYR A 1 86 ? 7.308 1.841 6.566 1.00 89.50 86 TYR A N 1
ATOM 611 C CA . TYR A 1 86 ? 6.746 2.469 5.369 1.00 89.50 86 TYR A CA 1
ATOM 612 C C . TYR A 1 86 ? 6.550 3.988 5.494 1.00 89.50 86 TYR A C 1
ATOM 614 O O . TYR A 1 86 ? 6.247 4.650 4.504 1.00 89.50 86 TYR A O 1
ATOM 622 N N . ALA A 1 87 ? 6.791 4.578 6.672 1.00 78.44 87 ALA A N 1
ATOM 623 C CA . ALA A 1 87 ? 6.645 6.022 6.895 1.00 78.44 87 ALA A CA 1
ATOM 624 C C . ALA A 1 87 ? 7.672 6.877 6.120 1.00 78.44 87 ALA A C 1
ATOM 626 O O . ALA A 1 87 ? 7.413 8.042 5.810 1.00 78.44 87 ALA A O 1
ATOM 627 N N . ALA A 1 88 ? 8.838 6.303 5.809 1.00 73.56 88 ALA A N 1
ATOM 628 C CA . ALA A 1 88 ? 9.871 6.929 4.979 1.00 73.56 88 ALA A CA 1
ATOM 629 C C . ALA A 1 88 ? 9.865 6.415 3.529 1.00 73.56 88 ALA A C 1
ATOM 631 O O . ALA A 1 88 ? 10.310 7.123 2.633 1.00 73.56 88 ALA A O 1
ATOM 632 N N . ALA A 1 89 ? 9.365 5.197 3.296 1.00 64.38 89 ALA A N 1
ATOM 633 C CA . ALA A 1 89 ? 9.385 4.545 1.986 1.00 64.38 89 ALA A CA 1
ATOM 634 C C . ALA A 1 89 ? 8.355 5.110 0.991 1.00 64.38 89 ALA A C 1
ATOM 636 O O . ALA A 1 89 ? 8.417 4.784 -0.191 1.00 64.38 89 ALA A O 1
ATOM 637 N N . ASN A 1 90 ? 7.404 5.919 1.469 1.00 60.38 90 ASN A N 1
ATOM 638 C CA . ASN A 1 90 ? 6.236 6.342 0.702 1.00 60.38 90 ASN A CA 1
ATOM 639 C C . ASN A 1 90 ? 5.967 7.858 0.774 1.00 60.38 90 ASN A C 1
ATOM 641 O O . ASN A 1 90 ? 4.820 8.298 0.900 1.00 60.38 90 ASN A O 1
ATOM 645 N N . GLN A 1 91 ? 7.052 8.637 0.751 1.00 55.25 91 GLN A N 1
ATOM 646 C CA . GLN A 1 91 ? 7.061 10.095 0.569 1.00 55.25 91 GLN A CA 1
ATOM 647 C C . GLN A 1 91 ? 7.371 10.436 -0.888 1.00 55.25 91 GLN A C 1
ATOM 649 O O . GLN A 1 91 ? 6.810 11.443 -1.371 1.00 55.25 91 GLN A O 1
#

pLDDT: mean 93.48, std 7.32, range [55.25, 98.25]

Solvent-accessible surface area (backbone atoms only — not comparable to full-atom values): 5444 Å² total; per-residue (Å²): 116,39,68,65,52,46,53,51,38,52,75,69,69,51,63,58,93,79,56,87,41,69,36,60,57,38,36,67,69,50,49,51,31,32,76,69,65,64,29,62,34,25,32,32,56,57,61,66,61,47,51,50,53,51,51,53,46,51,56,36,48,76,67,77,40,89,70,75,96,73,82,86,71,74,73,43,87,35,35,84,89,53,42,75,73,41,67,74,75,55,119

Sequence (91 aa):
MAIGSIQAMKAAGIDMSKVVVGGIDATPDGLAAIAAGDLDVTVFQNAIAQGAAAMDAAVALARDQKTERQIWVPFELVTPENMKDYAAANQ

InterPro domains:
  IPR025997 Periplasmic binding protein [PF13407] (1-65)
  IPR028082 Periplasmic binding protein-like I [SSF53822] (1-87)